Protein AF-A0A353G0D3-F1 (afdb_monomer_lite)

Secondary structure (DSSP, 8-state):
-HHHHHHHHHHHHTT--HHHHHHHHHHHHHHHHHHHHHHHHHHHHHHHT--SHHHHHHHHHHHHHHH-

Radius of gyration: 17.59 Å; chains: 1; bounding box: 42×14×41 Å

Sequence (68 aa):
AIVEIENIARHIKMGKTPYRAAIEAADEIGLAVIATTFTIVAVFAPVSFMPGIPGQYFIQFGLTVAFS

Structure (mmCIF, N/CA/C/O backbone):
data_AF-A0A353G0D3-F1
#
_entry.id   AF-A0A353G0D3-F1
#
loop_
_atom_site.group_PDB
_atom_site.id
_atom_site.type_symbol
_atom_site.label_atom_id
_atom_site.label_alt_id
_atom_site.label_comp_id
_atom_site.label_asym_id
_atom_site.label_entity_id
_atom_site.label_seq_id
_atom_site.pdbx_PDB_ins_code
_atom_site.Cartn_x
_atom_site.Cartn_y
_atom_site.Cartn_z
_atom_site.occupancy
_atom_site.B_iso_or_equiv
_atom_site.auth_seq_id
_atom_site.auth_comp_id
_atom_site.auth_asym_id
_atom_site.auth_atom_id
_atom_site.pdbx_PDB_model_num
ATOM 1 N N . ALA A 1 1 ? 1.850 1.931 6.420 1.00 69.38 1 ALA A N 1
ATOM 2 C CA . ALA A 1 1 ? 1.739 1.457 7.817 1.00 69.38 1 ALA A CA 1
ATOM 3 C C . ALA A 1 1 ? 1.105 2.486 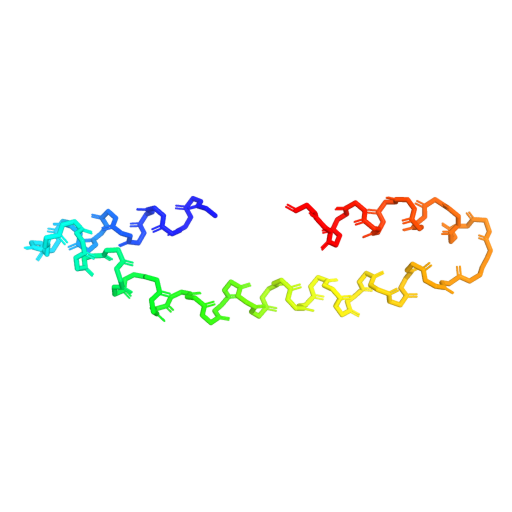8.761 1.00 69.38 1 ALA A C 1
ATOM 5 O O . ALA A 1 1 ? 0.091 2.165 9.357 1.00 69.38 1 ALA A O 1
ATOM 6 N N . ILE A 1 2 ? 1.638 3.714 8.894 1.00 86.62 2 ILE A N 1
ATOM 7 C CA . ILE A 1 2 ? 1.108 4.717 9.853 1.00 86.62 2 ILE A CA 1
ATOM 8 C C . ILE A 1 2 ? -0.393 4.979 9.642 1.00 86.62 2 ILE A C 1
ATOM 10 O O . ILE A 1 2 ? -1.173 4.868 10.581 1.00 86.62 2 ILE A O 1
ATOM 14 N N . VAL A 1 3 ? -0.793 5.225 8.390 1.00 85.25 3 VAL A N 1
ATOM 15 C CA . VAL A 1 3 ? -2.189 5.512 8.020 1.00 85.25 3 VAL A CA 1
ATOM 16 C C . VAL A 1 3 ? -3.135 4.343 8.339 1.00 85.25 3 VAL A C 1
ATOM 18 O O . VAL A 1 3 ? -4.255 4.574 8.786 1.00 85.25 3 VAL A O 1
ATOM 21 N N . GLU A 1 4 ? -2.688 3.091 8.181 1.00 85.06 4 GLU A N 1
ATOM 22 C CA . GLU A 1 4 ? -3.502 1.920 8.542 1.00 85.06 4 GLU A CA 1
ATOM 23 C C . GLU A 1 4 ? -3.731 1.828 10.050 1.00 85.06 4 GLU A C 1
ATOM 25 O O . GLU A 1 4 ? -4.863 1.651 10.492 1.00 85.06 4 GLU A O 1
ATOM 30 N N . ILE A 1 5 ? -2.679 2.009 10.855 1.00 87.25 5 ILE A N 1
ATOM 31 C CA . ILE A 1 5 ? -2.794 1.967 12.319 1.00 87.25 5 ILE A CA 1
ATOM 32 C C . ILE A 1 5 ? -3.730 3.074 12.813 1.00 87.25 5 ILE A C 1
ATOM 34 O O . ILE A 1 5 ? -4.540 2.848 13.711 1.00 87.25 5 ILE A O 1
ATOM 38 N N . GLU A 1 6 ? -3.662 4.259 12.210 1.00 89.94 6 GLU A N 1
ATOM 39 C CA . GLU A 1 6 ? -4.535 5.379 12.553 1.00 89.94 6 GLU A CA 1
ATOM 40 C C . GLU A 1 6 ? -6.005 5.092 12.212 1.00 89.94 6 GLU A C 1
ATOM 42 O O . GLU A 1 6 ? -6.900 5.430 12.997 1.00 89.94 6 GLU A O 1
ATOM 47 N N . ASN A 1 7 ? -6.262 4.413 11.086 1.00 87.81 7 ASN A N 1
ATOM 48 C CA . ASN A 1 7 ? -7.616 4.019 10.702 1.00 87.81 7 ASN A CA 1
ATOM 49 C C . ASN A 1 7 ? -8.191 2.928 11.619 1.00 87.81 7 ASN A C 1
ATOM 51 O O . ASN A 1 7 ? -9.334 3.030 12.073 1.00 87.81 7 ASN A O 1
ATOM 55 N N . ILE A 1 8 ? -7.375 1.935 11.987 1.00 87.81 8 ILE A N 1
ATOM 56 C CA . ILE A 1 8 ? -7.749 0.889 12.951 1.00 87.81 8 ILE A CA 1
ATOM 57 C C . ILE A 1 8 ? -8.030 1.508 14.324 1.00 87.81 8 ILE A C 1
ATOM 59 O O . ILE A 1 8 ? -9.058 1.230 14.941 1.00 87.81 8 ILE A O 1
ATOM 63 N N . ALA A 1 9 ? -7.153 2.395 14.803 1.00 90.56 9 ALA A N 1
ATOM 64 C CA . ALA A 1 9 ? -7.328 3.074 16.083 1.00 90.56 9 ALA A CA 1
ATOM 65 C C . ALA A 1 9 ? -8.608 3.925 16.112 1.00 90.56 9 ALA A C 1
ATOM 67 O O . ALA A 1 9 ? -9.287 3.990 17.139 1.00 90.56 9 ALA A O 1
ATOM 68 N N . ARG A 1 10 ? -8.974 4.548 14.986 1.00 90.69 10 ARG A N 1
ATOM 69 C CA . ARG A 1 10 ? -10.245 5.266 14.831 1.00 90.69 10 ARG A CA 1
ATOM 70 C C . ARG A 1 10 ? -11.442 4.320 14.944 1.00 90.69 10 ARG A C 1
ATOM 72 O O . ARG A 1 10 ? -12.361 4.611 15.703 1.00 90.69 10 ARG A O 1
ATOM 79 N N . HIS A 1 11 ? -11.398 3.175 14.268 1.00 89.56 11 HIS A N 1
ATOM 80 C CA . HIS A 1 11 ? -12.437 2.146 14.335 1.00 89.56 11 HIS A CA 1
ATOM 81 C C . HIS A 1 11 ? -12.604 1.554 15.746 1.00 89.56 11 HIS A C 1
ATOM 83 O O . HIS A 1 11 ? -13.728 1.345 16.204 1.00 89.56 11 HIS A O 1
ATOM 89 N N . ILE A 1 12 ? -11.504 1.355 16.479 1.00 90.88 12 ILE A N 1
ATOM 90 C CA . ILE A 1 12 ? -11.534 0.923 17.887 1.00 90.88 12 ILE A CA 1
ATOM 91 C C . ILE A 1 12 ? -12.179 1.999 18.773 1.00 90.88 12 ILE A C 1
ATOM 93 O O . ILE A 1 12 ? -13.018 1.682 19.614 1.00 90.88 12 ILE A O 1
ATOM 97 N N . LYS A 1 13 ? -11.858 3.284 18.557 1.00 91.25 13 LYS A N 1
ATOM 98 C CA . LYS A 1 13 ? -12.494 4.408 19.275 1.00 91.25 13 LYS A CA 1
ATOM 99 C C . LYS A 1 13 ? -13.998 4.527 19.004 1.00 91.25 13 LYS A C 1
ATOM 101 O O . LYS A 1 13 ? -14.712 5.070 19.838 1.00 91.25 13 LYS A O 1
ATOM 106 N N . MET A 1 14 ? -14.485 3.995 17.883 1.00 90.06 14 MET A N 1
ATOM 107 C CA . MET A 1 14 ? -15.915 3.898 17.560 1.00 90.06 14 MET A CA 1
ATOM 108 C C . MET A 1 14 ? -16.616 2.709 18.250 1.00 90.06 14 MET A C 1
ATOM 110 O O . MET A 1 14 ? -17.796 2.474 18.008 1.00 90.06 14 MET A O 1
ATOM 114 N N . GLY A 1 15 ? -15.916 1.960 19.113 1.00 89.62 15 GLY A N 1
ATOM 115 C CA . GLY A 1 15 ? -16.478 0.864 19.910 1.00 89.62 15 GLY A CA 1
ATOM 116 C C . GLY A 1 15 ? -16.404 -0.517 19.250 1.00 89.62 15 GLY A C 1
ATOM 117 O O . GLY A 1 15 ? -16.960 -1.478 19.782 1.00 89.62 15 GLY A O 1
ATOM 118 N N . LYS A 1 16 ? -15.724 -0.649 18.104 1.00 89.31 16 LYS A N 1
ATOM 119 C CA . LYS A 1 16 ? -15.535 -1.939 17.424 1.00 89.31 16 LYS A CA 1
ATOM 120 C C . LYS A 1 16 ? -14.442 -2.755 18.122 1.00 89.31 16 LYS A C 1
ATOM 122 O O . LYS A 1 16 ? -13.461 -2.209 18.626 1.00 89.31 16 LYS A O 1
ATOM 127 N N . THR A 1 17 ? -14.587 -4.081 18.139 1.00 91.88 17 THR A N 1
ATOM 128 C CA . THR A 1 17 ? -13.547 -4.968 18.685 1.00 91.88 17 THR A CA 1
ATOM 129 C C . THR A 1 17 ? -12.276 -4.883 17.829 1.00 91.88 17 THR A C 1
ATOM 131 O O . THR A 1 17 ? -12.394 -4.720 16.613 1.00 91.88 17 THR A O 1
ATOM 134 N N . PRO A 1 18 ? -11.066 -5.034 18.405 1.00 87.94 18 PRO A N 1
ATOM 135 C CA . PRO A 1 18 ? -9.808 -4.856 17.669 1.00 87.94 18 PRO A CA 1
ATOM 136 C C . PRO A 1 18 ? -9.713 -5.690 16.388 1.00 87.94 18 PRO A C 1
ATOM 138 O O . PRO A 1 18 ? -9.247 -5.204 15.364 1.00 87.94 18 PRO A O 1
ATOM 141 N N . TYR A 1 19 ? -10.224 -6.923 16.424 1.00 90.44 19 TYR A N 1
ATOM 142 C CA . TYR A 1 19 ? -10.244 -7.808 15.262 1.00 90.44 19 TYR A CA 1
ATOM 143 C C . TYR A 1 19 ? -11.150 -7.288 14.134 1.00 90.44 19 TYR A C 1
ATOM 145 O O . TYR A 1 19 ? -10.742 -7.256 12.977 1.00 90.44 19 TYR A O 1
ATOM 153 N N . ARG A 1 20 ? -12.367 -6.831 14.464 1.00 89.19 20 ARG A N 1
ATOM 154 C CA . ARG A 1 20 ? -13.288 -6.263 13.466 1.00 89.19 20 ARG A CA 1
ATOM 155 C C . ARG A 1 20 ? -12.790 -4.925 12.936 1.00 89.19 20 ARG A C 1
ATOM 157 O O . ARG A 1 20 ? -12.843 -4.700 11.737 1.00 89.19 20 ARG A O 1
ATOM 164 N N . ALA A 1 21 ? -12.266 -4.080 13.820 1.00 89.50 21 ALA A N 1
ATOM 165 C CA . ALA A 1 21 ? -11.676 -2.802 13.453 1.00 89.50 21 ALA A CA 1
ATOM 166 C C . ALA A 1 21 ? -10.520 -2.966 12.456 1.00 89.50 21 ALA A C 1
ATOM 168 O O . ALA A 1 21 ? -10.424 -2.177 11.526 1.00 89.50 21 ALA A O 1
ATOM 169 N N . ALA A 1 22 ? -9.682 -3.996 12.623 1.00 88.12 22 ALA A N 1
ATOM 170 C CA . ALA A 1 22 ? -8.595 -4.300 11.697 1.00 88.12 22 ALA A CA 1
ATOM 171 C C . ALA A 1 22 ? -9.093 -4.702 10.302 1.00 88.12 22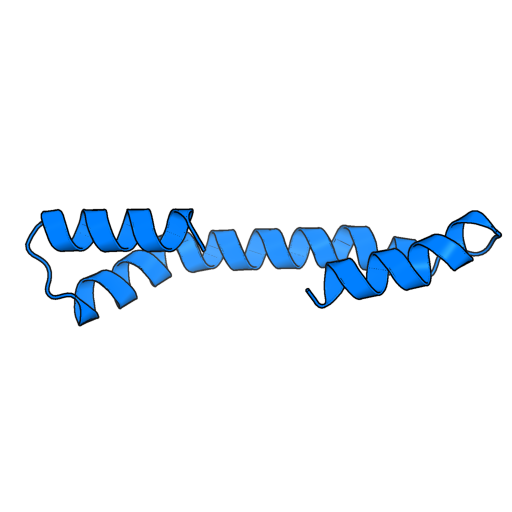 ALA A C 1
ATOM 173 O O . ALA A 1 22 ? -8.587 -4.182 9.315 1.00 88.12 22 ALA A O 1
ATOM 174 N N . ILE A 1 23 ? -10.096 -5.583 10.221 1.00 89.56 23 ILE A N 1
ATOM 175 C CA . ILE A 1 23 ? -10.666 -6.027 8.938 1.00 89.56 23 ILE A CA 1
ATOM 176 C C . IL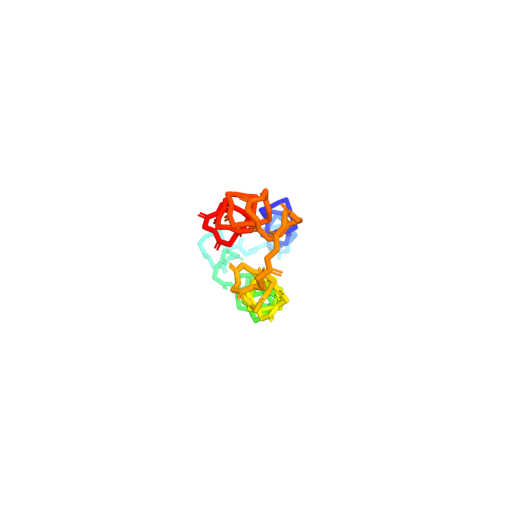E A 1 23 ? -11.312 -4.861 8.193 1.00 89.56 23 ILE A C 1
ATOM 178 O O . ILE A 1 23 ? -11.046 -4.648 7.018 1.00 89.56 23 ILE A O 1
ATOM 182 N N . GLU A 1 24 ? -12.143 -4.088 8.882 1.00 87.81 24 GLU A N 1
ATOM 183 C CA . GLU A 1 24 ? -12.916 -3.021 8.248 1.00 87.81 24 GLU A CA 1
ATOM 184 C C . GLU A 1 24 ? -12.018 -1.853 7.823 1.00 87.81 24 GLU A C 1
ATOM 186 O O . GLU A 1 24 ? -12.144 -1.338 6.716 1.00 87.81 24 GLU A O 1
ATOM 191 N N . ALA A 1 25 ? -11.033 -1.501 8.654 1.00 85.00 25 ALA A N 1
ATOM 192 C CA . ALA A 1 25 ? -10.037 -0.501 8.293 1.00 85.00 25 ALA A CA 1
ATOM 193 C C . ALA A 1 25 ? -9.137 -0.952 7.128 1.00 85.00 25 ALA A C 1
ATOM 195 O O . ALA A 1 25 ? -8.708 -0.103 6.342 1.00 85.00 25 ALA A O 1
ATOM 196 N N . ALA A 1 26 ? -8.850 -2.256 7.020 1.00 86.38 26 ALA A N 1
ATOM 197 C CA . ALA A 1 26 ? -8.109 -2.825 5.899 1.00 86.38 26 ALA A CA 1
ATOM 198 C C . ALA A 1 26 ? -8.933 -2.815 4.602 1.00 86.38 26 ALA A C 1
ATOM 200 O O . ALA A 1 26 ? -8.375 -2.520 3.552 1.00 86.38 26 ALA A O 1
ATOM 201 N N . ASP A 1 27 ? -10.246 -3.055 4.650 1.00 87.06 27 ASP A N 1
ATOM 202 C CA . ASP A 1 27 ? -11.115 -2.967 3.464 1.00 87.06 27 ASP A CA 1
ATOM 203 C C . ASP A 1 27 ? -11.257 -1.524 2.950 1.00 87.06 27 ASP A C 1
ATOM 205 O O . ASP A 1 27 ? -11.250 -1.287 1.742 1.00 87.06 27 ASP A O 1
ATOM 209 N N . GLU A 1 28 ? -11.330 -0.539 3.850 1.00 85.25 28 GLU A N 1
ATOM 210 C CA . GLU A 1 28 ? -11.443 0.875 3.468 1.00 85.25 28 GLU A CA 1
ATOM 211 C C . GLU A 1 28 ? -10.204 1.403 2.727 1.00 85.25 28 GLU A C 1
ATOM 213 O O . GLU A 1 28 ? -10.329 2.207 1.801 1.00 85.25 28 GLU A O 1
ATOM 218 N N . ILE A 1 29 ? -9.001 0.987 3.143 1.00 84.56 29 ILE A N 1
ATOM 219 C CA . ILE A 1 29 ? -7.733 1.559 2.652 1.00 84.56 29 ILE A CA 1
ATOM 220 C C . ILE A 1 29 ? -6.952 0.569 1.775 1.00 84.56 29 ILE A C 1
ATOM 222 O O . ILE A 1 29 ? -6.092 0.982 0.996 1.00 84.56 29 ILE A O 1
ATOM 226 N N . GLY A 1 30 ? -7.278 -0.723 1.809 1.00 84.50 30 GLY A N 1
ATOM 227 C CA . GLY A 1 30 ? -6.539 -1.780 1.117 1.00 84.50 30 GLY A CA 1
ATOM 228 C C . GLY A 1 30 ? -6.422 -1.546 -0.386 1.00 84.50 30 GLY A C 1
ATOM 229 O O . GLY A 1 30 ? -5.337 -1.688 -0.952 1.00 84.50 30 GLY A O 1
ATOM 230 N N . LEU A 1 31 ? -7.496 -1.073 -1.029 1.00 88.00 31 LEU A N 1
ATOM 231 C CA . LEU A 1 31 ? -7.462 -0.709 -2.449 1.00 88.00 31 LEU A CA 1
ATOM 232 C C . LEU A 1 31 ? -6.475 0.436 -2.727 1.00 88.00 31 LEU A C 1
ATOM 234 O O . LEU A 1 31 ? -5.744 0.394 -3.716 1.00 88.00 31 LEU A O 1
ATOM 238 N N . ALA A 1 32 ? -6.430 1.445 -1.855 1.00 88.88 32 ALA A N 1
ATOM 239 C CA . ALA A 1 32 ? -5.526 2.581 -2.003 1.00 88.88 32 ALA A CA 1
ATOM 240 C C . ALA A 1 32 ? -4.059 2.154 -1.849 1.00 88.88 32 ALA 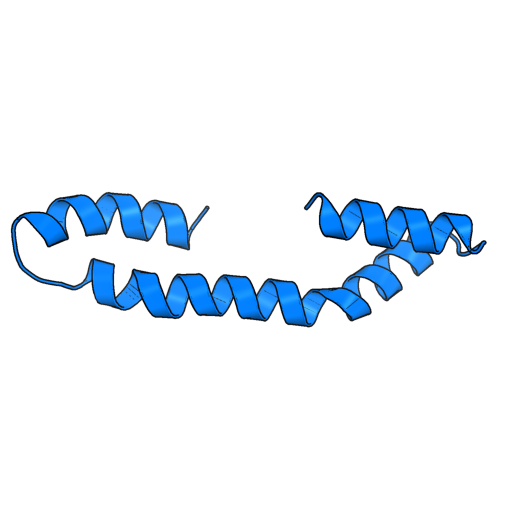A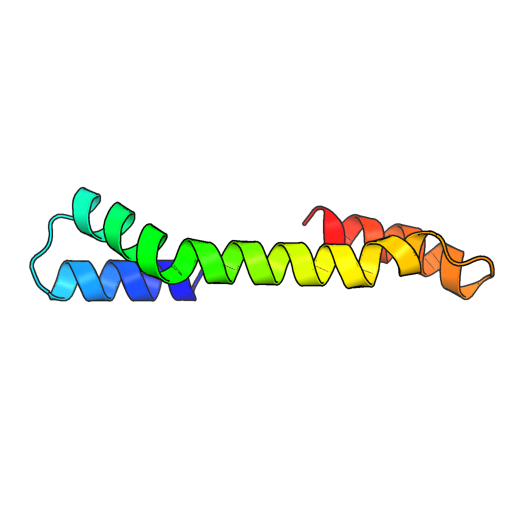 C 1
ATOM 242 O O . ALA A 1 32 ? -3.222 2.556 -2.656 1.00 88.88 32 ALA A O 1
ATOM 243 N N . VAL A 1 33 ? -3.747 1.295 -0.872 1.00 87.50 33 VAL A N 1
ATOM 244 C CA . VAL A 1 33 ? -2.385 0.766 -0.685 1.00 87.50 33 VAL A CA 1
ATOM 245 C C . VAL A 1 33 ? -1.946 -0.013 -1.922 1.00 87.50 33 VAL A C 1
ATOM 247 O O . VAL A 1 33 ? -0.905 0.301 -2.498 1.00 87.50 33 VAL A O 1
ATOM 250 N N . ILE A 1 34 ? -2.771 -0.948 -2.402 1.00 90.06 34 ILE A N 1
ATOM 251 C CA . ILE A 1 34 ? -2.467 -1.742 -3.601 1.00 90.06 34 ILE A CA 1
ATOM 252 C C . ILE A 1 34 ? -2.252 -0.838 -4.819 1.00 90.06 34 ILE A C 1
ATOM 254 O O . ILE A 1 34 ? -1.284 -1.024 -5.557 1.00 90.06 34 ILE A O 1
ATOM 258 N N . ALA A 1 35 ? -3.107 0.169 -5.015 1.00 91.88 35 ALA A N 1
ATOM 259 C CA . ALA A 1 35 ? -2.971 1.117 -6.116 1.00 91.88 35 ALA A CA 1
ATOM 260 C C . ALA A 1 35 ? -1.646 1.895 -6.053 1.00 91.88 35 ALA A C 1
ATOM 262 O O . ALA A 1 35 ? -0.981 2.061 -7.078 1.00 91.88 35 ALA A O 1
ATOM 263 N N . THR A 1 36 ? -1.221 2.334 -4.863 1.00 91.81 36 THR A N 1
ATOM 264 C CA . THR A 1 36 ? 0.073 3.018 -4.703 1.00 91.81 36 THR A CA 1
ATOM 265 C C . THR A 1 36 ? 1.254 2.096 -4.991 1.00 91.81 36 THR A C 1
ATOM 267 O O . THR A 1 36 ? 2.148 2.487 -5.741 1.00 91.81 36 THR A O 1
ATOM 270 N N . THR A 1 37 ? 1.231 0.854 -4.499 1.00 89.62 37 THR A N 1
ATOM 271 C CA . THR A 1 37 ? 2.271 -0.141 -4.793 1.00 89.62 37 THR A CA 1
ATOM 272 C C . THR A 1 37 ? 2.358 -0.416 -6.293 1.00 89.62 37 THR A C 1
ATOM 274 O O . THR A 1 37 ? 3.441 -0.356 -6.870 1.00 89.62 37 THR A O 1
ATOM 277 N N . PHE A 1 38 ? 1.220 -0.629 -6.962 1.00 92.31 38 PHE A N 1
ATOM 278 C CA . PHE A 1 38 ? 1.192 -0.816 -8.413 1.00 92.31 38 PHE A CA 1
ATOM 279 C C . PHE A 1 38 ? 1.683 0.411 -9.177 1.00 92.31 38 PHE A C 1
ATOM 281 O O . PHE A 1 38 ? 2.358 0.256 -10.189 1.00 92.31 38 PHE A O 1
ATOM 288 N N . THR A 1 39 ? 1.388 1.619 -8.698 1.00 92.50 39 THR A N 1
ATOM 289 C CA . THR A 1 39 ? 1.884 2.860 -9.308 1.00 92.50 39 THR A CA 1
ATOM 290 C C . THR A 1 39 ? 3.408 2.933 -9.233 1.00 92.50 39 THR A C 1
ATOM 292 O O . THR A 1 39 ? 4.055 3.240 -10.232 1.00 92.50 39 THR A O 1
ATOM 295 N N . ILE A 1 40 ? 3.996 2.594 -8.080 1.00 89.69 40 ILE A N 1
ATOM 296 C CA . ILE A 1 40 ? 5.454 2.526 -7.913 1.00 89.69 40 ILE A CA 1
ATOM 297 C C . ILE A 1 40 ? 6.040 1.508 -8.892 1.00 89.69 40 ILE A C 1
ATOM 299 O O . ILE A 1 40 ? 6.939 1.847 -9.658 1.00 89.69 40 ILE A O 1
ATOM 303 N N . VAL A 1 41 ? 5.496 0.291 -8.940 1.00 88.12 41 VAL A N 1
ATOM 304 C CA . VAL A 1 41 ? 5.967 -0.743 -9.872 1.00 88.12 41 VAL A CA 1
ATOM 305 C C . VAL A 1 41 ? 5.841 -0.275 -11.325 1.00 88.12 41 VAL A C 1
ATOM 307 O O . VAL A 1 41 ? 6.795 -0.396 -12.086 1.00 88.12 41 VAL A O 1
ATOM 310 N N . ALA A 1 42 ? 4.713 0.321 -11.712 1.00 89.81 42 ALA A N 1
ATOM 311 C CA . ALA A 1 42 ? 4.470 0.794 -13.074 1.00 89.81 42 ALA A CA 1
ATOM 312 C C . ALA A 1 42 ? 5.443 1.902 -13.514 1.00 89.81 42 ALA A C 1
ATOM 314 O O . ALA A 1 42 ? 5.793 1.971 -14.690 1.00 89.81 42 ALA A O 1
ATOM 315 N N . VAL A 1 43 ? 5.898 2.749 -12.586 1.00 86.88 43 VAL A N 1
ATOM 316 C CA . VAL A 1 43 ? 6.871 3.816 -12.864 1.00 86.88 43 VAL A CA 1
ATOM 317 C C . VAL A 1 43 ? 8.302 3.281 -12.856 1.00 86.88 43 VAL A C 1
ATOM 319 O O . VAL A 1 43 ? 9.072 3.564 -13.771 1.00 86.88 43 VAL A O 1
ATOM 322 N N . PHE A 1 44 ? 8.678 2.499 -11.843 1.00 77.19 44 PHE A N 1
ATOM 323 C CA . PHE A 1 44 ? 10.068 2.090 -11.638 1.00 77.19 44 PHE A CA 1
ATOM 324 C C . PHE A 1 44 ? 10.478 0.858 -12.452 1.00 77.19 44 PHE A C 1
ATOM 326 O O . PHE A 1 44 ? 11.645 0.756 -12.831 1.00 77.19 44 PHE A O 1
ATOM 333 N N . ALA A 1 45 ? 9.550 -0.041 -12.796 1.00 82.88 45 ALA A N 1
ATOM 334 C CA . ALA A 1 45 ? 9.848 -1.194 -13.645 1.00 82.88 45 ALA A CA 1
ATOM 335 C C . ALA A 1 45 ? 10.436 -0.788 -15.012 1.00 82.88 45 ALA A C 1
ATOM 337 O O . ALA A 1 45 ? 11.549 -1.221 -15.308 1.00 82.88 45 ALA A O 1
ATOM 338 N N . PRO A 1 46 ? 9.807 0.074 -15.838 1.00 79.50 46 PRO A N 1
ATOM 339 C CA . PRO A 1 46 ? 10.392 0.475 -17.121 1.00 79.50 46 PRO A CA 1
ATOM 340 C C . PRO A 1 46 ? 11.691 1.276 -16.958 1.00 79.50 46 PRO A C 1
ATOM 342 O O . PRO A 1 46 ? 12.602 1.131 -17.772 1.00 79.50 46 PRO A O 1
ATOM 345 N N . VAL A 1 47 ? 11.816 2.069 -15.888 1.00 77.44 47 VAL A N 1
ATOM 346 C CA . VAL A 1 47 ? 13.051 2.806 -15.564 1.00 77.44 47 VAL A CA 1
ATOM 347 C C . VAL A 1 47 ? 14.214 1.846 -15.294 1.00 77.44 47 VAL A C 1
ATOM 349 O O . VAL A 1 47 ? 15.336 2.121 -15.715 1.00 77.44 47 VAL A O 1
ATOM 352 N N . SER A 1 48 ? 13.951 0.686 -14.685 1.00 69.38 48 SER A N 1
ATOM 353 C CA . SER A 1 48 ? 14.971 -0.348 -14.478 1.00 69.38 48 SER A CA 1
ATOM 354 C C . SER A 1 48 ? 15.437 -1.030 -15.774 1.00 69.38 48 SER A C 1
ATOM 356 O O . SER A 1 48 ? 16.513 -1.607 -15.799 1.00 69.38 48 SER A O 1
ATOM 358 N N . PHE A 1 49 ? 14.696 -0.940 -16.882 1.00 75.31 49 PHE A N 1
ATOM 359 C CA . PHE A 1 49 ? 15.111 -1.521 -18.169 1.00 75.31 49 PHE A CA 1
ATOM 360 C C . PHE A 1 49 ? 15.704 -0.490 -19.146 1.00 75.31 49 PHE A C 1
ATOM 362 O O . PHE A 1 49 ? 16.001 -0.830 -20.293 1.00 75.31 49 PHE A O 1
ATOM 369 N N . MET A 1 50 ? 15.886 0.769 -18.728 1.00 75.56 50 MET A N 1
ATOM 370 C CA . MET A 1 50 ? 16.383 1.832 -19.605 1.00 75.56 50 MET A CA 1
ATOM 371 C C . MET A 1 50 ? 17.909 1.704 -19.835 1.00 75.56 50 MET A C 1
ATOM 373 O O . MET A 1 50 ? 18.667 1.646 -18.866 1.00 75.56 50 MET A O 1
ATOM 377 N N . PRO A 1 51 ? 18.400 1.663 -21.092 1.00 64.44 51 PRO A N 1
ATOM 378 C CA . PRO A 1 51 ? 19.827 1.507 -21.387 1.00 64.44 51 PRO A CA 1
ATOM 379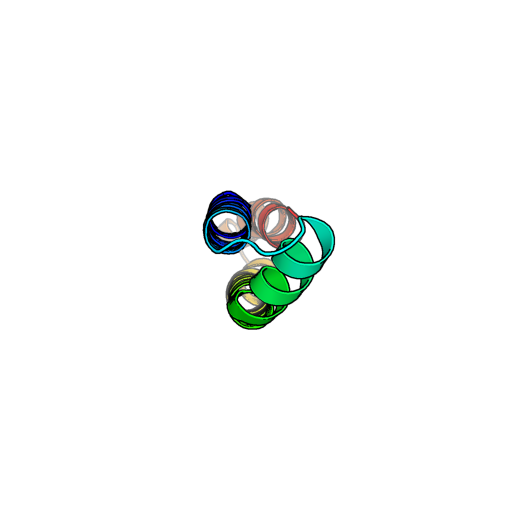 C C . PRO A 1 51 ? 20.626 2.803 -21.145 1.00 64.44 51 PRO A C 1
ATOM 381 O O . PRO A 1 51 ? 20.135 3.903 -21.388 1.00 64.44 51 PRO A O 1
ATOM 384 N N . GLY A 1 52 ? 21.886 2.676 -20.709 1.00 69.94 52 GLY A N 1
ATOM 385 C CA . GLY A 1 52 ? 22.824 3.793 -20.496 1.00 69.94 52 GLY A CA 1
ATOM 386 C C . GLY A 1 52 ? 23.415 3.856 -19.080 1.00 69.94 52 GLY A C 1
ATOM 387 O O . GLY A 1 52 ? 23.013 3.104 -18.194 1.00 69.94 52 GLY A O 1
ATOM 388 N N . ILE A 1 53 ? 24.371 4.770 -18.853 1.00 63.44 53 ILE A N 1
ATOM 389 C CA . ILE A 1 53 ? 25.010 4.983 -17.534 1.00 63.44 53 ILE A CA 1
ATOM 390 C C . ILE A 1 53 ? 23.995 5.343 -16.428 1.00 63.44 53 ILE A C 1
ATOM 392 O O . ILE A 1 53 ? 24.112 4.784 -15.338 1.00 63.44 53 ILE A O 1
ATOM 396 N N . PRO A 1 54 ? 22.954 6.173 -16.671 1.00 61.66 54 PRO A N 1
ATOM 397 C CA . PRO A 1 54 ? 21.897 6.388 -15.680 1.00 61.66 54 PRO A CA 1
ATOM 398 C C . PRO A 1 54 ? 21.146 5.090 -15.338 1.00 61.66 54 PRO A C 1
ATOM 400 O O . PRO A 1 54 ? 20.897 4.814 -14.167 1.00 61.66 54 PRO A O 1
ATOM 403 N N . GLY A 1 55 ? 20.857 4.255 -16.341 1.00 60.22 55 GLY A N 1
ATOM 404 C CA . GLY A 1 55 ? 20.152 2.980 -16.187 1.00 60.22 55 GLY A CA 1
ATOM 405 C C . GLY A 1 55 ? 20.848 1.989 -15.253 1.00 60.22 55 GLY A C 1
ATOM 406 O O . GLY A 1 55 ? 20.179 1.307 -14.484 1.00 60.22 55 GLY A O 1
ATOM 407 N N . GLN A 1 56 ? 22.186 1.948 -15.227 1.00 62.91 56 GLN A N 1
ATOM 408 C CA . GLN A 1 56 ? 22.920 1.043 -14.330 1.00 62.91 56 GLN A CA 1
ATOM 409 C C . GLN A 1 56 ? 22.759 1.388 -12.840 1.00 62.91 56 GLN A C 1
ATOM 411 O O . GLN A 1 56 ? 22.664 0.478 -12.017 1.00 62.91 56 GLN A O 1
ATOM 416 N N . TYR A 1 57 ? 22.660 2.674 -12.488 1.00 65.69 57 TYR A N 1
ATOM 417 C CA . TYR A 1 57 ? 22.350 3.094 -11.116 1.00 65.69 57 TYR A CA 1
ATOM 418 C C . TYR A 1 57 ? 20.855 2.935 -10.798 1.00 65.69 57 TYR A C 1
ATOM 420 O O . TYR A 1 57 ? 20.495 2.511 -9.698 1.00 65.69 57 TYR A O 1
ATOM 428 N N . PHE A 1 58 ? 19.980 3.202 -11.773 1.00 63.94 58 PHE A N 1
ATOM 429 C CA . PHE A 1 58 ? 18.533 3.031 -11.630 1.00 63.94 58 PHE A CA 1
ATOM 430 C C . PHE A 1 58 ? 18.081 1.567 -11.563 1.00 63.94 58 PHE A C 1
ATOM 432 O O . PHE A 1 58 ? 17.055 1.308 -10.950 1.00 63.94 58 PHE A O 1
ATOM 439 N N . ILE A 1 59 ? 18.826 0.600 -12.108 1.00 63.75 59 ILE A N 1
ATOM 440 C CA . ILE A 1 59 ? 18.548 -0.833 -11.907 1.00 63.75 59 ILE A CA 1
ATOM 441 C C . ILE A 1 59 ? 18.663 -1.191 -10.427 1.00 63.75 59 ILE A C 1
ATOM 443 O O . ILE A 1 59 ? 17.735 -1.755 -9.855 1.00 63.75 59 ILE A O 1
ATOM 447 N N . GLN A 1 60 ? 19.774 -0.833 -9.780 1.00 65.94 60 GLN A N 1
ATOM 448 C CA . GLN A 1 60 ? 19.969 -1.151 -8.364 1.00 65.94 60 GLN A CA 1
ATOM 449 C C . GLN A 1 60 ? 18.995 -0.373 -7.466 1.00 65.94 60 GLN A C 1
ATOM 451 O O . GLN A 1 60 ? 18.420 -0.940 -6.536 1.00 65.94 60 GLN A O 1
ATOM 456 N N . PHE A 1 61 ? 18.755 0.907 -7.768 1.00 69.25 61 PHE A N 1
ATOM 457 C CA . PHE A 1 61 ? 17.843 1.744 -6.985 1.00 69.25 61 PHE A CA 1
ATOM 458 C C . PHE A 1 61 ? 16.368 1.373 -7.214 1.00 69.25 61 PHE A C 1
ATOM 460 O O . PHE A 1 61 ? 15.593 1.256 -6.270 1.00 69.25 61 PHE A O 1
ATOM 467 N N . GLY A 1 62 ? 15.986 1.137 -8.468 1.00 65.19 62 GLY A N 1
ATOM 468 C CA . GLY A 1 62 ? 14.628 0.806 -8.890 1.00 65.19 62 GLY A CA 1
ATOM 469 C C . GLY A 1 62 ? 14.182 -0.572 -8.422 1.00 65.19 62 GLY A C 1
ATOM 470 O O . GLY A 1 62 ? 13.062 -0.695 -7.938 1.00 65.19 62 GLY A O 1
ATOM 471 N N . LEU A 1 63 ? 15.056 -1.586 -8.474 1.00 68.69 63 LEU A N 1
ATOM 472 C CA . LEU A 1 63 ? 14.754 -2.899 -7.892 1.00 68.69 63 LEU A CA 1
ATOM 473 C C . LEU A 1 63 ? 14.584 -2.798 -6.373 1.00 68.69 63 LEU A C 1
ATOM 475 O O . LEU A 1 63 ? 13.635 -3.353 -5.835 1.00 68.69 63 LEU A O 1
ATOM 479 N N . THR A 1 64 ? 15.440 -2.039 -5.684 1.00 73.94 64 THR A N 1
ATOM 480 C CA . THR A 1 64 ? 15.293 -1.833 -4.235 1.00 73.94 64 THR A CA 1
ATOM 481 C C . THR A 1 64 ? 13.932 -1.217 -3.916 1.00 73.94 64 THR A C 1
ATOM 483 O O . THR A 1 64 ? 13.187 -1.791 -3.136 1.00 73.94 64 THR A O 1
ATOM 486 N N . VAL A 1 65 ? 13.546 -0.117 -4.569 1.00 71.44 65 VAL A N 1
ATOM 487 C CA . VAL A 1 65 ? 12.250 0.549 -4.326 1.00 71.44 65 VAL A CA 1
ATOM 488 C C . VAL A 1 65 ? 11.052 -0.321 -4.725 1.00 71.44 65 VAL A C 1
ATOM 490 O O . VAL A 1 65 ? 10.011 -0.245 -4.085 1.00 71.44 65 VAL A O 1
ATOM 493 N N . ALA A 1 66 ? 11.177 -1.154 -5.760 1.00 67.56 66 ALA A N 1
ATOM 494 C CA . ALA A 1 66 ? 10.096 -2.038 -6.192 1.00 67.56 66 ALA A CA 1
ATOM 495 C C . ALA A 1 66 ? 9.849 -3.221 -5.234 1.00 67.56 66 ALA A C 1
ATOM 497 O O . ALA A 1 66 ? 8.736 -3.742 -5.206 1.00 67.56 66 ALA A O 1
ATOM 498 N N . PHE A 1 67 ? 10.868 -3.651 -4.478 1.00 70.81 67 PHE A N 1
ATOM 499 C CA . PHE A 1 67 ? 10.797 -4.798 -3.560 1.00 70.81 67 PHE A CA 1
ATOM 500 C C . PHE A 1 67 ? 10.843 -4.430 -2.062 1.00 70.81 67 PHE A C 1
ATOM 502 O O . PHE A 1 67 ? 10.726 -5.337 -1.236 1.00 70.81 67 PHE A O 1
ATOM 509 N N . SER A 1 68 ? 11.029 -3.150 -1.710 1.00 61.03 68 SER A N 1
ATOM 510 C CA . SER A 1 68 ? 11.001 -2.636 -0.322 1.00 61.03 68 SER A CA 1
ATOM 511 C C . SER A 1 68 ? 9.590 -2.263 0.115 1.00 61.03 68 SER A C 1
ATOM 513 O O . SER A 1 68 ? 9.261 -2.529 1.291 1.00 61.03 68 SER A O 1
#

Foldseek 3Di:
DVQLVVQLVVQVVVVDDSVVSNVVSCVVCVVVVVVVLVVLCVVLVVLCVDDDPSNVVSVVVSVVSNVD

pLDDT: mean 81.21, std 10.37, range [60.22, 92.5]